Protein AF-W9WHD2-F1 (afdb_monomer)

pLDDT: mean 83.56, std 14.12, range [39.12, 94.75]

Mean predicted aligned error: 7.73 Å

Solvent-accessible surface area (backbone atoms only — not comparable to full-atom values): 6810 Å² total; per-residue (Å²): 138,83,90,74,74,70,76,77,77,67,50,72,66,54,51,53,53,49,55,52,49,58,47,52,46,38,52,68,52,49,27,47,45,37,70,78,37,43,60,45,69,37,76,67,92,79,69,80,52,82,87,66,63,77,73,37,60,16,48,53,42,51,52,49,48,53,50,48,46,61,54,46,68,36,72,91,49,32,75,78,46,92,52,52,66,59,28,50,50,41,46,55,47,60,69,37,66,68,51,47,67,42,35,66,39,66,70,53,40,53,54,58,64,71,72,114

Foldseek 3Di:
DPPDPPPPPQPPVRVVLQVVLQLLLQLVSLLVCLVVPVQQLAPPPPPPDPPCSCPGNVNVNLVVLVVSLVVCVPPVNVVSHPCSPSSNVSSVLSNDSVSSNCSNPVVSSVVSVVPD

Secondary structure (DSSP, 8-state):
----PPP----HHHHHHHHHHHHTT-HHHHHHHHHH-HHHHS--TT---TTTTTSSHHHHHHHHHHHHHHHHTSHHHHTT-SSHHHHHHHHHHHH-HHHHHHTTSHHHHHHHHTT-

InterPro domains:
  IPR008831 Mediator complex, subunit Med31 [PF05669] (12-113)
  IPR008831 Mediator complex, subunit Med31 [PTHR13186] (11-110)
  IPR038089 Mediator of RNA polymerase II, subunit Med31 superfamily [G3DSA:1.10.10.1340] (7-115)

Nearest PDB structures (foldseek):
  6ijj-assembly1_L  TM=3.111E-01  e=6.009E+00  Chlamydomonas reinhardtii
  6jo6-assembly1_L  TM=2.729E-01  e=5.435E+00  Chlamydomonas reinhardtii

Structure (mmCIF, N/CA/C/O backbone):
data_AF-W9WHD2-F1
#
_entry.id   AF-W9WHD2-F1
#
loop_
_atom_site.group_PDB
_atom_site.id
_atom_site.type_symbol
_atom_site.label_atom_id
_atom_site.label_alt_id
_atom_site.label_comp_id
_atom_site.label_asym_id
_atom_site.label_entity_id
_atom_site.label_seq_id
_atom_site.pdbx_PDB_ins_code
_atom_site.Cartn_x
_atom_site.Cartn_y
_atom_site.Cartn_z
_atom_site.occupancy
_atom_site.B_iso_or_equiv
_atom_site.auth_seq_id
_atom_site.auth_comp_id
_atom_site.auth_asym_id
_atom_site.auth_atom_id
_atom_site.pdbx_PDB_model_num
ATOM 1 N N . MET A 1 1 ? -22.083 14.998 32.992 1.00 47.81 1 MET A N 1
ATOM 2 C CA . MET A 1 1 ? -21.181 15.600 31.995 1.00 47.81 1 MET A CA 1
ATOM 3 C C . MET A 1 1 ? -19.789 15.094 32.312 1.00 47.81 1 MET A C 1
ATOM 5 O O . MET A 1 1 ? -19.277 15.481 33.343 1.00 47.81 1 MET A O 1
ATOM 9 N N . ASP A 1 2 ? -19.223 14.227 31.478 1.00 39.12 2 ASP A N 1
ATOM 10 C CA . ASP A 1 2 ? -17.775 13.960 31.456 1.00 39.12 2 ASP A CA 1
ATOM 11 C C . ASP A 1 2 ? -17.332 13.995 29.992 1.00 39.12 2 ASP A C 1
ATOM 13 O O . ASP A 1 2 ? -16.950 13.011 29.361 1.00 39.12 2 ASP A O 1
ATOM 17 N N . ALA A 1 3 ? -17.512 15.176 29.404 1.00 53.59 3 ALA A N 1
ATOM 18 C CA . ALA A 1 3 ? -16.813 15.552 28.196 1.00 53.59 3 ALA A CA 1
ATOM 19 C C . ALA A 1 3 ? -15.373 15.868 28.606 1.00 53.59 3 ALA A C 1
ATOM 21 O O . ALA A 1 3 ? -15.168 16.836 29.329 1.00 53.59 3 ALA A O 1
ATOM 22 N N . THR A 1 4 ? -14.435 15.022 28.167 1.00 52.69 4 THR A N 1
ATOM 23 C CA . THR A 1 4 ? -12.984 15.250 27.960 1.00 52.69 4 THR A CA 1
ATOM 24 C C . THR A 1 4 ? -12.136 14.043 28.377 1.00 52.69 4 THR A C 1
ATOM 26 O O . THR A 1 4 ? -11.149 14.161 29.095 1.00 52.69 4 THR A O 1
ATOM 29 N N . LYS A 1 5 ? -12.437 12.849 27.838 1.00 42.47 5 LYS A N 1
ATOM 30 C CA . LYS A 1 5 ? -11.325 11.926 27.567 1.00 42.47 5 LYS A CA 1
ATOM 31 C C . LYS A 1 5 ? -10.420 12.648 26.561 1.00 42.47 5 LYS A C 1
ATOM 33 O O . LYS A 1 5 ? -10.926 12.979 25.484 1.00 42.47 5 LYS A O 1
ATOM 38 N N . PRO A 1 6 ? -9.147 12.942 26.885 1.00 47.09 6 PRO A N 1
ATOM 39 C CA . PRO A 1 6 ? -8.221 13.441 25.8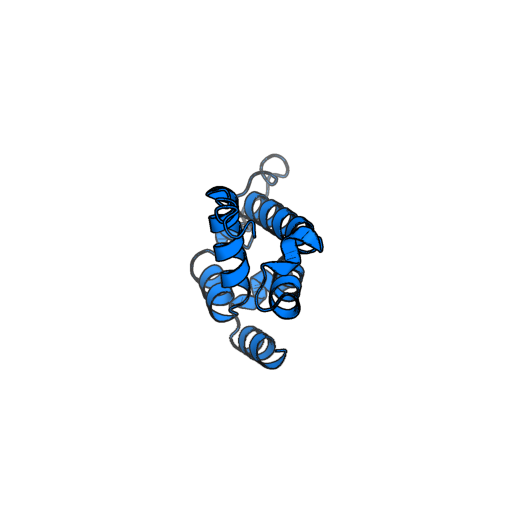80 1.00 47.09 6 PRO A CA 1
ATOM 40 C C . PRO A 1 6 ? -8.247 12.452 24.707 1.00 47.09 6 PRO A C 1
ATOM 42 O O . PRO A 1 6 ? -8.395 11.247 24.959 1.00 47.09 6 PRO A O 1
ATOM 45 N N . PRO A 1 7 ? -8.181 12.920 23.445 1.00 53.28 7 PRO A N 1
ATOM 46 C CA . PRO A 1 7 ? -8.104 12.008 22.315 1.00 53.28 7 PRO A CA 1
ATOM 47 C C . PRO A 1 7 ? -6.975 11.032 22.625 1.00 53.28 7 PRO A C 1
ATOM 49 O O . PRO A 1 7 ? -5.885 11.469 22.999 1.00 53.28 7 PRO A O 1
ATOM 52 N N . LEU A 1 8 ? -7.281 9.728 22.596 1.00 59.47 8 LEU A N 1
ATOM 53 C CA . LEU A 1 8 ? -6.296 8.667 22.790 1.00 59.47 8 LEU A CA 1
ATOM 54 C C . LEU A 1 8 ? -5.112 9.056 21.922 1.00 59.47 8 LEU A C 1
ATOM 56 O O . LEU A 1 8 ? -5.278 9.119 20.705 1.00 59.47 8 LEU A O 1
ATOM 60 N N . VAL A 1 9 ? -3.992 9.439 22.538 1.00 57.94 9 VAL A N 1
ATOM 61 C CA . VAL A 1 9 ? -2.819 9.881 21.791 1.00 57.94 9 VAL A CA 1
ATOM 62 C C . VAL A 1 9 ? -2.422 8.662 20.981 1.00 57.94 9 VAL A C 1
ATOM 64 O O . VAL A 1 9 ? -1.907 7.687 21.531 1.00 57.94 9 VAL A O 1
ATOM 67 N N . LEU A 1 10 ? -2.819 8.651 19.710 1.00 66.69 10 LEU A N 1
ATOM 68 C CA . LEU A 1 10 ? -2.552 7.538 18.826 1.00 66.69 10 LEU A CA 1
ATOM 69 C C . LEU A 1 10 ? -1.037 7.380 18.836 1.00 66.69 10 LEU A C 1
ATOM 71 O O . LEU A 1 10 ? -0.302 8.370 18.756 1.00 66.69 10 LEU A O 1
ATOM 75 N N . SER A 1 11 ? -0.566 6.156 19.067 1.00 84.25 11 SER A N 1
ATOM 76 C CA . SER A 1 11 ? 0.867 5.919 19.170 1.00 84.25 11 SER A CA 1
ATOM 77 C C . SER A 1 11 ? 1.539 6.451 17.903 1.00 84.25 11 SER A C 1
ATOM 79 O O . SER A 1 11 ? 1.000 6.309 16.810 1.00 84.25 11 SER A O 1
ATOM 81 N N . HIS A 1 12 ? 2.712 7.077 18.025 1.00 87.94 12 HIS A N 1
ATOM 82 C CA . HIS A 1 12 ? 3.405 7.671 16.872 1.00 87.94 12 HIS A CA 1
ATOM 83 C C . HIS A 1 12 ? 3.531 6.679 15.699 1.00 87.94 12 HIS A C 1
ATOM 85 O O . HIS A 1 12 ? 3.329 7.029 14.541 1.00 87.94 12 HIS A O 1
ATOM 91 N N . ARG A 1 13 ? 3.772 5.401 16.018 1.00 88.50 13 ARG A N 1
ATOM 92 C CA . ARG A 1 13 ? 3.762 4.299 15.053 1.00 88.50 13 ARG A CA 1
ATOM 93 C C . ARG A 1 13 ? 2.402 4.111 14.373 1.00 88.50 13 ARG A C 1
ATOM 95 O O . ARG A 1 13 ? 2.374 3.950 13.162 1.00 88.50 13 ARG A O 1
ATOM 102 N N . PHE A 1 14 ? 1.302 4.122 15.126 1.00 89.94 14 PHE A N 1
ATOM 103 C CA . PHE A 1 14 ? -0.043 4.004 14.562 1.00 89.94 14 PHE A CA 1
ATOM 104 C C . PHE A 1 14 ? -0.332 5.132 13.574 1.00 89.94 14 PHE A C 1
ATOM 106 O O . PHE A 1 14 ? -0.821 4.862 12.484 1.00 89.94 14 PHE A O 1
ATOM 113 N N . THR A 1 15 ? -0.003 6.375 13.932 1.00 91.00 15 THR A N 1
ATOM 114 C CA . THR A 1 15 ? -0.218 7.532 13.053 1.00 91.00 15 THR A CA 1
ATOM 115 C C . THR A 1 15 ? 0.565 7.388 11.750 1.00 91.00 15 THR A C 1
ATOM 117 O O . THR A 1 15 ? -0.013 7.552 10.681 1.00 91.00 15 THR A O 1
ATOM 120 N N . LEU A 1 16 ? 1.837 6.981 11.820 1.00 92.38 16 LEU A N 1
ATOM 121 C CA . LEU A 1 16 ? 2.650 6.728 10.626 1.00 92.38 16 LEU A CA 1
ATOM 122 C C . LEU A 1 16 ? 2.094 5.587 9.762 1.00 92.38 16 LEU A C 1
ATOM 124 O O . LEU A 1 16 ? 2.036 5.711 8.541 1.00 92.38 16 LEU A O 1
ATOM 128 N N . GLU A 1 17 ? 1.682 4.475 10.378 1.00 93.94 17 GLU A N 1
ATOM 129 C CA . GLU A 1 17 ? 1.074 3.350 9.659 1.00 93.94 17 GLU A CA 1
ATOM 130 C C . GLU A 1 17 ? -0.244 3.767 8.991 1.00 93.94 17 GLU A C 1
ATOM 132 O O . GLU A 1 17 ? -0.498 3.376 7.853 1.00 93.94 17 GLU A O 1
ATOM 137 N N . LEU A 1 18 ? -1.055 4.589 9.664 1.00 92.38 18 LEU A N 1
ATOM 138 C CA . LEU 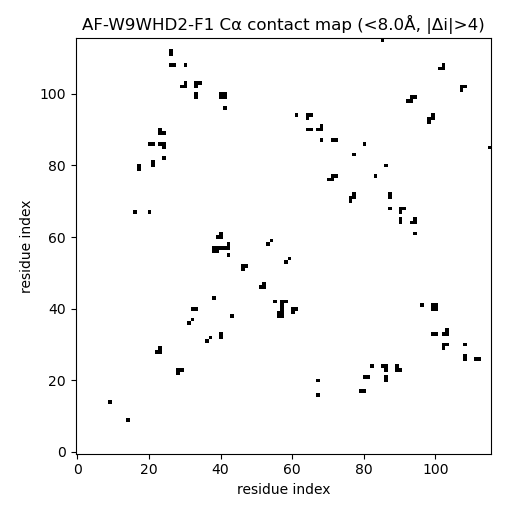A 1 18 ? -2.313 5.111 9.135 1.00 92.38 18 LEU A CA 1
ATOM 139 C C . LEU A 1 18 ? -2.076 6.032 7.936 1.00 92.38 18 LEU A C 1
ATOM 141 O O . LEU A 1 18 ? -2.658 5.807 6.880 1.00 92.38 18 LEU A O 1
ATOM 145 N N . GLU A 1 19 ? -1.218 7.043 8.075 1.00 92.88 19 GLU A N 1
ATOM 146 C CA . GLU A 1 19 ? -0.892 7.978 6.991 1.00 92.88 19 GLU A CA 1
ATOM 147 C C . GLU A 1 19 ? -0.332 7.245 5.770 1.00 92.88 19 GLU A C 1
ATOM 149 O O . GLU A 1 19 ? -0.732 7.518 4.637 1.00 92.88 19 GLU A O 1
ATOM 154 N N . PHE A 1 20 ? 0.541 6.262 6.002 1.00 93.75 20 PHE A N 1
ATOM 155 C CA . PHE A 1 20 ? 1.069 5.417 4.941 1.00 93.75 20 PHE A CA 1
ATOM 156 C C . PHE A 1 20 ? -0.029 4.593 4.259 1.00 93.75 20 PHE A C 1
ATOM 158 O O . PHE A 1 20 ? -0.101 4.532 3.038 1.00 93.75 20 PHE A O 1
ATOM 165 N N . VAL A 1 21 ? -0.928 3.971 5.017 1.00 93.31 21 VAL A N 1
ATOM 166 C CA . VAL A 1 21 ? -2.017 3.175 4.434 1.00 93.31 21 VAL A CA 1
ATOM 167 C C . VAL A 1 21 ? -3.014 4.042 3.668 1.00 93.31 21 VAL A C 1
ATOM 169 O O . VAL A 1 21 ? -3.491 3.640 2.606 1.00 93.31 21 VAL A O 1
ATOM 172 N N . LEU A 1 22 ? -3.281 5.255 4.148 1.00 91.56 22 LEU A N 1
ATOM 173 C CA . LEU A 1 22 ? -4.098 6.229 3.431 1.00 91.56 22 LEU A CA 1
ATOM 174 C C . LEU A 1 22 ? -3.418 6.703 2.140 1.00 91.56 22 LEU A C 1
ATOM 176 O O . LEU A 1 22 ? -4.104 6.874 1.134 1.00 91.56 22 LEU A O 1
ATOM 180 N N . SER A 1 23 ? -2.090 6.852 2.109 1.00 92.62 23 SER A N 1
ATOM 181 C CA . SER A 1 23 ? -1.384 7.222 0.874 1.00 92.62 23 SER A CA 1
ATOM 182 C C . SER A 1 23 ? -1.428 6.116 -0.186 1.00 92.62 23 SER A C 1
ATOM 184 O O . SER A 1 23 ? -1.525 6.421 -1.375 1.00 92.62 23 SER A O 1
ATOM 186 N N . LEU A 1 24 ? -1.469 4.838 0.216 1.00 91.31 24 LEU A N 1
ATOM 187 C CA . LEU A 1 24 ? -1.657 3.698 -0.697 1.00 91.31 24 LEU A CA 1
ATOM 188 C C . LEU A 1 24 ? -3.051 3.651 -1.349 1.00 91.31 24 LEU A C 1
ATOM 190 O O . LEU A 1 24 ? -3.243 2.943 -2.341 1.00 91.31 24 LEU A O 1
ATOM 194 N N . ALA A 1 25 ? -4.028 4.401 -0.831 1.00 89.50 25 ALA A N 1
ATOM 195 C CA . ALA A 1 25 ? -5.313 4.566 -1.505 1.00 89.50 25 ALA A CA 1
ATOM 196 C C . ALA A 1 25 ? -5.174 5.366 -2.811 1.00 89.50 25 ALA A C 1
ATOM 198 O O . ALA A 1 25 ? -5.958 5.155 -3.729 1.00 89.50 25 ALA A O 1
ATOM 199 N N . ASN A 1 26 ? -4.168 6.243 -2.921 1.00 91.00 26 ASN A N 1
ATOM 200 C CA . ASN A 1 26 ? -3.944 7.062 -4.108 1.00 91.00 26 ASN A CA 1
ATOM 201 C C . ASN A 1 26 ? -3.190 6.271 -5.203 1.00 91.00 26 ASN A C 1
ATOM 203 O O . ASN A 1 26 ? -2.000 5.977 -5.029 1.00 91.00 26 ASN A O 1
ATOM 207 N N . PRO A 1 27 ? -3.808 6.001 -6.371 1.00 91.69 27 PRO A N 1
ATOM 208 C CA . PRO A 1 27 ? -3.157 5.275 -7.463 1.00 91.69 27 PRO A CA 1
ATOM 209 C C . PRO A 1 27 ? -1.874 5.941 -7.985 1.00 91.69 27 PRO A C 1
ATOM 211 O O . PRO A 1 27 ? -0.928 5.247 -8.357 1.00 91.69 27 PRO A O 1
ATOM 214 N N . GLN A 1 28 ? -1.790 7.277 -7.971 1.00 92.19 28 GLN A N 1
ATOM 215 C CA . GLN A 1 28 ? -0.580 7.995 -8.399 1.00 92.19 28 GLN A CA 1
ATOM 216 C C . GLN A 1 28 ? 0.601 7.747 -7.463 1.00 92.19 28 GLN A C 1
ATOM 218 O O . GLN A 1 28 ? 1.741 7.665 -7.918 1.00 92.19 28 GLN A O 1
ATOM 223 N N . TYR A 1 29 ? 0.345 7.590 -6.164 1.00 92.81 29 TYR A N 1
ATOM 224 C CA . TYR A 1 29 ? 1.401 7.267 -5.211 1.00 92.81 29 TYR A CA 1
ATOM 225 C C . TYR A 1 29 ? 1.926 5.841 -5.426 1.00 92.81 29 TYR A C 1
ATOM 227 O O . TYR A 1 29 ? 3.135 5.615 -5.393 1.00 92.81 29 TYR A O 1
ATOM 235 N N . LEU A 1 30 ? 1.043 4.890 -5.749 1.00 92.19 30 LEU A N 1
ATOM 236 C CA . LEU A 1 30 ? 1.450 3.530 -6.119 1.00 92.19 30 LEU A CA 1
ATOM 237 C C . LEU A 1 30 ? 2.319 3.516 -7.382 1.00 92.19 30 LEU A C 1
ATOM 239 O O . LEU A 1 30 ? 3.343 2.832 -7.418 1.00 92.19 30 LEU A O 1
ATOM 243 N N . GLN A 1 31 ? 1.950 4.306 -8.394 1.00 92.88 31 GLN A N 1
ATOM 244 C CA . GLN A 1 31 ? 2.763 4.472 -9.600 1.00 92.88 31 GLN A CA 1
ATOM 245 C C . GLN A 1 31 ? 4.132 5.077 -9.277 1.00 92.88 31 GLN A C 1
ATOM 247 O O . GLN A 1 31 ? 5.153 4.584 -9.755 1.00 92.88 31 GLN A O 1
ATOM 252 N N . TYR A 1 32 ? 4.166 6.112 -8.435 1.00 93.69 32 TYR A N 1
ATOM 253 C CA . TYR A 1 32 ? 5.408 6.722 -7.973 1.00 93.69 32 TYR A CA 1
ATOM 254 C C . TYR A 1 32 ? 6.322 5.686 -7.298 1.00 93.69 32 TYR A C 1
ATOM 256 O O . TYR A 1 32 ? 7.491 5.570 -7.664 1.00 93.69 32 TYR A O 1
ATOM 264 N N . LEU A 1 33 ? 5.795 4.857 -6.390 1.00 92.75 33 LEU A N 1
ATOM 265 C CA . LEU A 1 33 ? 6.575 3.780 -5.771 1.00 92.75 33 LEU A CA 1
ATOM 266 C C . LEU A 1 33 ? 7.125 2.790 -6.805 1.00 92.75 33 LEU A C 1
ATOM 268 O O . LEU A 1 33 ? 8.287 2.398 -6.717 1.00 92.75 33 LEU A O 1
ATOM 272 N N . ALA A 1 34 ? 6.328 2.419 -7.807 1.00 91.88 34 ALA A N 1
ATOM 273 C CA . ALA A 1 34 ? 6.752 1.476 -8.838 1.00 91.88 34 ALA A CA 1
ATOM 274 C C . ALA A 1 34 ? 7.860 2.021 -9.749 1.00 91.88 34 ALA A C 1
ATOM 276 O O . ALA A 1 34 ? 8.759 1.271 -10.130 1.00 91.88 34 ALA A O 1
ATOM 277 N N . VAL A 1 35 ? 7.817 3.314 -10.076 1.00 91.06 35 VAL A N 1
ATOM 278 C CA . VAL A 1 35 ? 8.800 3.963 -10.956 1.00 91.06 35 VAL A CA 1
ATOM 279 C C . VAL A 1 35 ? 10.093 4.298 -10.212 1.00 91.06 35 VAL A C 1
ATOM 281 O O . VAL A 1 35 ? 11.179 4.028 -10.722 1.00 91.06 35 VAL A O 1
ATOM 284 N N . PHE A 1 36 ? 9.997 4.876 -9.013 1.00 92.75 36 PHE A N 1
ATOM 285 C CA . PHE A 1 36 ? 11.161 5.388 -8.281 1.00 92.75 36 PHE A CA 1
ATOM 286 C C . PHE A 1 36 ? 11.804 4.349 -7.354 1.00 92.75 36 PHE A C 1
ATOM 288 O O . PHE A 1 36 ? 13.008 4.415 -7.108 1.00 92.75 36 PHE A O 1
ATOM 295 N N . TYR A 1 37 ? 11.040 3.359 -6.881 1.00 91.69 37 TYR A N 1
ATOM 296 C CA . TYR A 1 37 ? 11.512 2.329 -5.949 1.00 91.69 37 TYR A CA 1
ATOM 297 C C . TYR A 1 37 ? 11.208 0.901 -6.443 1.00 91.69 37 TYR A C 1
ATOM 299 O O . TYR A 1 37 ? 10.623 0.095 -5.715 1.00 91.69 37 TYR A O 1
ATOM 307 N N . PRO A 1 38 ? 11.640 0.515 -7.660 1.00 89.19 38 PRO A N 1
ATOM 308 C CA . PRO A 1 38 ? 11.328 -0.802 -8.215 1.00 89.19 38 PRO A CA 1
ATOM 309 C C . 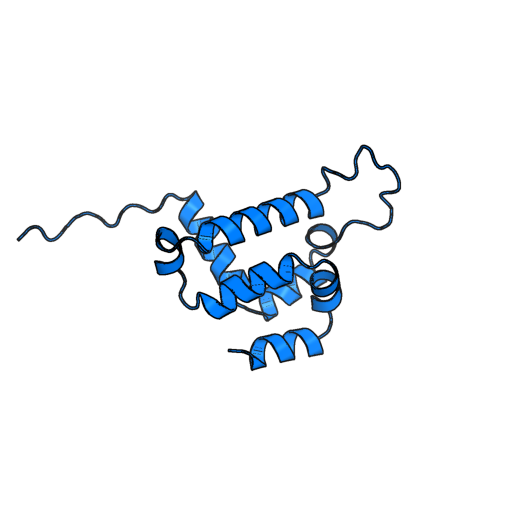PRO A 1 38 ? 11.907 -1.960 -7.387 1.00 89.19 38 PRO A C 1
ATOM 311 O O . PRO A 1 38 ? 11.290 -3.020 -7.321 1.00 89.19 38 PRO A O 1
ATOM 314 N N . HIS A 1 39 ? 13.047 -1.751 -6.718 1.00 88.69 39 HIS A N 1
ATOM 315 C CA . HIS A 1 39 ? 13.693 -2.729 -5.831 1.00 88.69 39 HIS A CA 1
ATOM 316 C C . HIS A 1 39 ? 12.907 -2.998 -4.537 1.00 88.69 39 HIS A C 1
ATOM 318 O O . HIS A 1 39 ? 13.122 -4.024 -3.898 1.00 88.69 39 HIS A O 1
ATOM 324 N N . LEU A 1 40 ? 12.009 -2.084 -4.153 1.00 89.69 40 LEU A N 1
ATOM 325 C CA . LEU A 1 40 ? 11.143 -2.218 -2.981 1.00 89.69 40 LEU A CA 1
ATOM 326 C C . LEU A 1 40 ? 9.882 -3.029 -3.303 1.00 89.69 40 LEU A C 1
ATOM 328 O O . LEU A 1 40 ? 9.337 -3.705 -2.437 1.00 89.69 40 LEU A O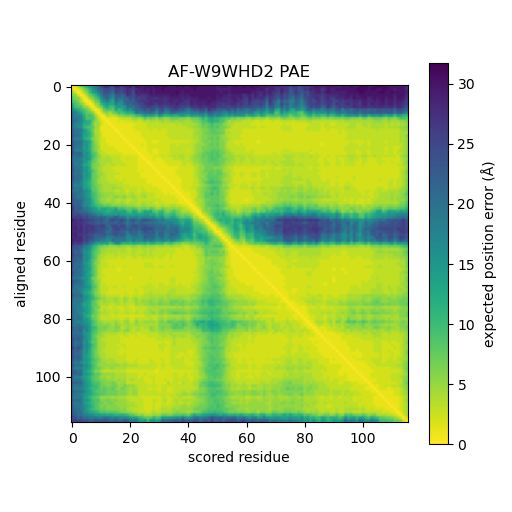 1
ATOM 332 N N . LEU A 1 41 ? 9.394 -2.967 -4.545 1.00 88.88 41 LEU A N 1
ATOM 333 C CA . LEU A 1 41 ? 8.206 -3.718 -4.961 1.00 88.88 41 LEU A CA 1
ATOM 334 C C . LEU A 1 41 ? 8.553 -5.089 -5.546 1.00 88.88 41 LEU A C 1
ATOM 336 O O . LEU A 1 41 ? 7.831 -6.060 -5.306 1.00 88.88 41 LEU A O 1
ATOM 340 N N . ASN A 1 42 ? 9.638 -5.169 -6.317 1.00 86.31 42 ASN A N 1
ATOM 341 C CA . ASN A 1 42 ? 9.993 -6.332 -7.118 1.00 86.31 42 ASN A CA 1
ATOM 342 C C . ASN A 1 42 ? 11.374 -6.860 -6.731 1.00 86.31 42 ASN A C 1
ATOM 344 O O . ASN A 1 42 ? 12.324 -6.098 -6.550 1.00 86.31 42 ASN A O 1
ATOM 348 N N . LYS A 1 43 ? 11.501 -8.189 -6.661 1.00 82.31 43 LYS A N 1
ATOM 349 C CA . LYS A 1 43 ? 12.793 -8.828 -6.402 1.00 82.31 43 LYS A CA 1
ATOM 350 C C . LYS A 1 43 ? 13.755 -8.572 -7.569 1.00 82.31 43 LYS A C 1
ATOM 352 O O . LYS A 1 43 ? 13.341 -8.692 -8.727 1.00 82.31 43 LYS A O 1
ATOM 357 N N . PRO A 1 44 ? 15.038 -8.271 -7.305 1.00 72.62 44 PRO A N 1
ATOM 358 C CA . PRO A 1 44 ? 16.027 -8.154 -8.366 1.00 72.62 44 PRO A CA 1
ATOM 359 C C . PRO A 1 44 ? 16.229 -9.513 -9.055 1.00 72.62 44 PRO A C 1
ATOM 361 O O . PRO A 1 44 ? 16.406 -10.540 -8.399 1.00 72.62 44 PRO A O 1
ATOM 364 N N . ALA A 1 45 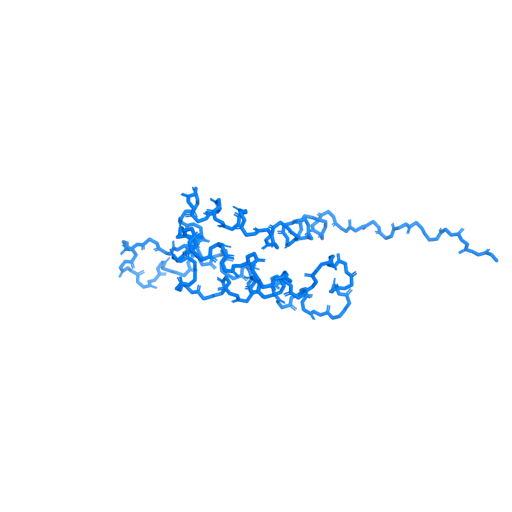? 16.241 -9.515 -10.391 1.00 66.62 45 ALA A N 1
ATOM 365 C CA . ALA A 1 45 ? 16.372 -10.726 -11.213 1.00 66.62 45 ALA A CA 1
ATOM 366 C C . ALA A 1 45 ? 17.700 -11.488 -11.010 1.00 66.62 45 ALA A C 1
ATOM 368 O O . ALA A 1 45 ? 17.842 -12.629 -11.442 1.00 66.62 45 ALA A O 1
ATOM 369 N N . THR A 1 46 ? 18.682 -10.864 -10.358 1.00 64.06 46 THR A N 1
ATOM 370 C CA . THR A 1 46 ? 20.013 -11.415 -10.077 1.00 64.06 46 THR A CA 1
ATOM 371 C C . THR A 1 46 ? 20.073 -12.313 -8.841 1.00 64.06 46 THR A C 1
ATOM 373 O O . THR A 1 46 ? 21.101 -12.955 -8.623 1.00 64.06 46 THR A O 1
ATOM 376 N N . SER A 1 47 ? 18.999 -12.419 -8.049 1.00 58.00 47 SER A N 1
ATOM 377 C CA . SER A 1 47 ? 18.960 -13.314 -6.886 1.00 58.00 47 SER A CA 1
ATOM 378 C C . SER A 1 47 ? 18.791 -14.774 -7.325 1.00 58.00 47 SER A C 1
ATOM 380 O O . SER A 1 47 ? 17.694 -15.326 -7.364 1.00 58.00 47 SER A O 1
ATOM 382 N N . ARG A 1 48 ? 19.900 -15.398 -7.732 1.00 56.66 48 ARG A N 1
ATOM 383 C CA . ARG A 1 48 ? 19.964 -16.817 -8.128 1.00 56.66 48 ARG A CA 1
ATOM 384 C C . ARG A 1 48 ? 20.276 -17.746 -6.945 1.00 56.66 48 ARG A C 1
ATOM 386 O O . ARG A 1 48 ? 20.205 -18.962 -7.095 1.00 56.66 48 ARG A O 1
ATOM 393 N N . ASN A 1 49 ? 20.588 -17.178 -5.776 1.00 56.66 49 ASN A N 1
ATOM 394 C CA . ASN A 1 49 ? 20.927 -17.907 -4.557 1.00 56.66 49 ASN A CA 1
ATOM 395 C C . ASN A 1 49 ? 19.721 -17.966 -3.611 1.00 56.66 49 ASN A C 1
ATOM 397 O O . ASN A 1 49 ? 19.331 -16.974 -3.005 1.00 56.66 49 ASN A O 1
ATOM 401 N N . VAL A 1 50 ? 19.156 -19.165 -3.463 1.00 57.16 50 VAL A N 1
ATOM 402 C CA . VAL A 1 50 ? 17.926 -19.455 -2.699 1.00 57.16 50 VAL A CA 1
ATOM 403 C C . VAL A 1 50 ? 18.066 -19.162 -1.192 1.00 57.16 50 VAL A C 1
ATOM 405 O O . VAL A 1 50 ? 17.063 -18.964 -0.517 1.00 57.16 50 VAL A O 1
ATOM 408 N N . ALA A 1 51 ? 19.293 -19.093 -0.664 1.00 56.12 51 ALA A N 1
ATOM 409 C CA . ALA A 1 51 ? 19.558 -18.941 0.770 1.00 56.12 51 ALA A CA 1
ATOM 410 C C . ALA A 1 51 ? 19.550 -17.484 1.285 1.00 56.12 51 ALA A C 1
ATOM 412 O O . ALA A 1 51 ? 19.293 -17.275 2.464 1.00 56.12 51 ALA A O 1
ATOM 413 N N . GLU A 1 52 ? 19.783 -16.482 0.426 1.00 53.97 52 GLU A N 1
ATOM 414 C CA . GLU A 1 52 ? 19.742 -15.046 0.794 1.00 53.97 52 GLU A CA 1
ATOM 415 C C . GLU A 1 52 ? 18.528 -14.316 0.189 1.00 53.97 52 GLU A C 1
ATOM 417 O O . GLU A 1 52 ? 18.276 -13.144 0.462 1.00 53.97 52 GLU A O 1
ATOM 422 N N . ALA A 1 53 ? 17.733 -15.018 -0.622 1.00 56.03 53 ALA A N 1
ATOM 423 C CA . ALA A 1 53 ? 16.567 -14.478 -1.315 1.00 56.03 53 ALA A CA 1
ATOM 424 C C . ALA A 1 53 ? 15.354 -14.182 -0.407 1.00 56.03 53 ALA A C 1
ATOM 426 O O . ALA A 1 53 ? 14.328 -13.753 -0.931 1.00 56.03 53 ALA A O 1
ATOM 427 N N . ASP A 1 54 ? 15.445 -14.441 0.903 1.00 61.62 54 ASP A N 1
ATOM 428 C CA . ASP A 1 54 ? 14.350 -14.269 1.874 1.00 61.62 54 ASP A CA 1
ATOM 429 C C . ASP A 1 54 ? 14.446 -12.970 2.704 1.00 61.62 54 ASP A C 1
ATOM 431 O O . ASP A 1 54 ? 13.554 -12.667 3.498 1.00 61.62 54 ASP A O 1
ATOM 435 N N . ASP A 1 55 ? 15.504 -12.175 2.506 1.00 74.81 55 ASP A N 1
ATOM 436 C CA . ASP A 1 55 ? 15.742 -10.927 3.250 1.00 74.81 55 ASP A CA 1
ATOM 437 C C . ASP A 1 55 ? 15.966 -9.709 2.335 1.00 74.81 55 ASP A C 1
ATOM 439 O O . ASP A 1 55 ? 16.581 -8.713 2.719 1.00 74.81 55 ASP A O 1
ATOM 443 N N . SER A 1 56 ? 15.459 -9.774 1.099 1.00 85.81 56 SER A N 1
ATOM 444 C CA . SER A 1 56 ? 15.473 -8.617 0.203 1.00 85.81 56 SER A CA 1
ATOM 445 C C . SER A 1 56 ? 14.536 -7.515 0.706 1.00 85.81 56 SER A C 1
ATOM 447 O O . SER A 1 56 ? 13.537 -7.785 1.380 1.00 85.81 56 SER A O 1
ATOM 449 N N . ASP A 1 57 ? 14.801 -6.263 0.330 1.00 88.06 57 ASP A N 1
ATOM 450 C CA . ASP A 1 57 ? 13.905 -5.152 0.677 1.00 88.06 57 ASP A CA 1
ATOM 451 C C . ASP A 1 57 ? 12.490 -5.372 0.122 1.00 88.06 57 ASP A C 1
ATOM 453 O O . ASP A 1 57 ? 11.512 -5.070 0.806 1.00 88.06 57 ASP A O 1
ATOM 457 N N . ALA A 1 58 ? 12.366 -6.005 -1.051 1.00 88.38 58 ALA A N 1
ATOM 458 C CA . ALA A 1 58 ? 11.079 -6.411 -1.609 1.00 88.38 58 ALA A CA 1
ATOM 459 C C . ALA A 1 58 ? 10.338 -7.438 -0.738 1.00 88.38 58 ALA A C 1
ATOM 461 O O . ALA A 1 58 ? 9.116 -7.362 -0.598 1.00 88.38 58 ALA A O 1
ATOM 462 N N . ASP A 1 59 ? 11.053 -8.383 -0.124 1.00 88.56 59 ASP A N 1
ATOM 463 C CA . ASP A 1 59 ? 10.460 -9.372 0.783 1.00 88.56 59 ASP A CA 1
ATOM 464 C C . ASP A 1 59 ? 10.018 -8.748 2.100 1.00 88.56 59 ASP A C 1
ATOM 466 O O . ASP A 1 59 ? 8.894 -8.980 2.557 1.00 88.56 59 ASP A O 1
ATOM 470 N N . ARG A 1 60 ? 10.873 -7.910 2.693 1.00 90.31 60 ARG A N 1
ATOM 471 C CA . ARG A 1 60 ? 10.545 -7.150 3.905 1.00 90.31 60 ARG A CA 1
ATOM 472 C C . ARG A 1 60 ? 9.324 -6.264 3.674 1.00 90.31 60 ARG A C 1
ATOM 474 O O . ARG A 1 60 ? 8.403 -6.266 4.492 1.00 90.31 60 ARG A O 1
ATOM 481 N N . PHE A 1 61 ? 9.272 -5.572 2.537 1.00 92.06 61 PHE A N 1
ATOM 482 C CA . PHE A 1 61 ? 8.143 -4.724 2.176 1.00 92.06 61 PHE A CA 1
ATOM 483 C C . PHE A 1 61 ? 6.868 -5.534 1.918 1.00 92.06 61 PHE A C 1
ATOM 485 O O . PHE A 1 61 ? 5.815 -5.191 2.449 1.00 92.06 61 PHE A O 1
ATOM 492 N N . ALA A 1 62 ? 6.943 -6.660 1.203 1.00 90.88 62 ALA A N 1
ATOM 493 C CA . ALA A 1 62 ? 5.789 -7.537 0.995 1.00 90.88 62 ALA A CA 1
ATOM 494 C C . ALA A 1 62 ? 5.215 -8.072 2.321 1.00 90.88 62 ALA A C 1
ATOM 496 O O . ALA A 1 62 ? 3.998 -8.056 2.527 1.00 90.88 62 ALA A O 1
ATOM 497 N N . ARG A 1 63 ? 6.077 -8.484 3.263 1.00 92.06 63 ARG A N 1
ATOM 498 C CA . ARG A 1 63 ? 5.662 -8.893 4.619 1.00 92.06 63 ARG A CA 1
ATOM 499 C C . ARG A 1 63 ? 4.990 -7.745 5.369 1.00 92.06 63 ARG A C 1
ATOM 501 O O . ARG A 1 63 ? 3.968 -7.961 6.020 1.00 92.06 63 ARG A O 1
ATOM 508 N N . TYR A 1 64 ? 5.527 -6.534 5.246 1.00 93.75 64 TYR A N 1
ATOM 509 C CA . TYR A 1 64 ? 4.949 -5.345 5.861 1.00 93.75 64 TYR A CA 1
ATOM 510 C C . TYR A 1 64 ? 3.568 -5.006 5.282 1.00 93.75 64 TYR A C 1
ATOM 512 O O . TYR A 1 64 ? 2.619 -4.820 6.040 1.00 93.75 64 TYR A O 1
ATOM 520 N N . LEU A 1 65 ? 3.398 -5.041 3.958 1.00 93.38 65 LEU A N 1
ATOM 521 C CA . LEU A 1 65 ? 2.093 -4.850 3.317 1.00 93.38 65 LEU A CA 1
ATOM 522 C C . LEU A 1 65 ? 1.072 -5.908 3.758 1.00 93.38 65 LEU A C 1
ATOM 524 O O . LEU A 1 65 ? -0.091 -5.585 3.993 1.00 93.38 65 LEU A O 1
ATOM 528 N N . LYS A 1 66 ? 1.496 -7.170 3.904 1.00 93.38 66 LYS A N 1
ATOM 529 C CA . LYS A 1 66 ? 0.636 -8.253 4.409 1.00 93.38 66 LYS A CA 1
ATOM 530 C C . LYS A 1 66 ? 0.195 -8.008 5.856 1.00 93.38 66 LYS A C 1
ATOM 532 O O . LYS A 1 66 ? -0.967 -8.258 6.196 1.00 93.38 66 LYS A O 1
ATOM 537 N N . TYR A 1 67 ? 1.110 -7.518 6.696 1.00 94.75 67 TYR A N 1
ATOM 538 C CA . TYR A 1 67 ? 0.795 -7.073 8.053 1.00 94.75 67 TYR A CA 1
ATOM 539 C C . TYR A 1 67 ? -0.252 -5.954 8.026 1.00 94.75 67 TYR A C 1
ATOM 541 O O . TYR A 1 67 ? -1.288 -6.098 8.672 1.00 94.75 67 TYR A O 1
ATOM 549 N N . LEU A 1 68 ? -0.045 -4.908 7.217 1.00 94.00 68 LEU A N 1
ATOM 550 C CA . LEU A 1 68 ? -0.984 -3.791 7.098 1.00 94.00 68 LEU A CA 1
ATOM 551 C C . LEU A 1 68 ? -2.368 -4.266 6.640 1.00 94.00 68 LEU A C 1
ATOM 553 O O . LEU A 1 68 ? -3.361 -3.939 7.280 1.00 94.00 68 LEU A O 1
ATOM 557 N N . TYR A 1 69 ? -2.449 -5.094 5.596 1.00 93.38 69 TYR A N 1
ATOM 558 C CA . TYR A 1 69 ? -3.728 -5.630 5.122 1.00 93.38 69 TYR A CA 1
ATOM 559 C C . TYR A 1 69 ? -4.488 -6.383 6.223 1.00 93.38 69 TYR A C 1
ATOM 561 O O . TYR A 1 69 ? -5.677 -6.156 6.427 1.00 93.38 69 TYR A O 1
ATOM 569 N N . SER A 1 70 ? -3.799 -7.250 6.970 1.00 92.56 70 SER A N 1
ATOM 570 C CA . SER A 1 70 ? -4.424 -8.040 8.039 1.00 92.56 70 SER A CA 1
ATOM 571 C C . SER A 1 70 ? -4.852 -7.164 9.220 1.00 92.56 70 SER A C 1
ATOM 573 O O . SER A 1 70 ? -5.936 -7.347 9.769 1.00 92.56 70 SER A O 1
ATOM 575 N N . TYR A 1 71 ? -4.016 -6.192 9.589 1.00 92.00 71 TYR A N 1
ATOM 576 C CA . TYR A 1 71 ? -4.263 -5.271 10.691 1.00 92.00 71 TYR A CA 1
ATOM 577 C C . TYR A 1 71 ? -5.462 -4.362 10.393 1.00 92.00 71 TYR A C 1
ATOM 579 O O . TYR A 1 71 ? -6.464 -4.402 11.107 1.00 92.00 71 TYR A O 1
ATOM 587 N N . TRP A 1 72 ? -5.424 -3.629 9.277 1.00 91.69 72 TRP A N 1
ATOM 588 C CA . TRP A 1 72 ? -6.433 -2.630 8.910 1.00 91.69 72 TRP A CA 1
ATOM 589 C C . TRP A 1 72 ? -7.769 -3.219 8.445 1.00 91.69 72 TRP A C 1
ATOM 591 O O . TRP A 1 72 ? -8.779 -2.521 8.469 1.00 91.69 72 TRP A O 1
ATOM 601 N N . ARG A 1 73 ? -7.817 -4.510 8.085 1.00 90.81 73 ARG A N 1
ATOM 602 C CA . ARG A 1 73 ? -9.072 -5.234 7.812 1.00 90.81 73 ARG A CA 1
ATOM 603 C C . ARG A 1 73 ? -9.899 -5.496 9.076 1.00 90.81 73 ARG A C 1
ATOM 605 O O . ARG A 1 73 ? -11.096 -5.765 8.985 1.00 90.81 73 ARG A O 1
ATOM 612 N N . THR A 1 74 ? -9.288 -5.428 10.258 1.00 89.62 74 THR A N 1
ATOM 613 C CA . THR A 1 74 ? -9.994 -5.633 11.529 1.00 89.62 74 THR A CA 1
ATOM 614 C C . THR A 1 74 ? -10.943 -4.455 11.785 1.00 89.62 74 THR A C 1
ATOM 616 O O . THR A 1 74 ? -10.502 -3.307 11.707 1.00 89.62 74 THR A O 1
ATOM 619 N N . PRO A 1 75 ? -12.219 -4.681 12.157 1.00 87.19 75 PRO A N 1
ATOM 620 C CA . PRO A 1 75 ? -13.211 -3.606 12.300 1.00 87.19 75 PRO A CA 1
ATOM 621 C C . PRO A 1 75 ? -12.809 -2.519 13.309 1.00 87.19 75 PRO A C 1
ATOM 623 O O . PRO A 1 75 ? -13.161 -1.356 13.143 1.00 87.19 75 PRO A O 1
ATOM 626 N N . GLN A 1 76 ? -12.017 -2.879 14.323 1.00 88.25 76 GLN A N 1
ATOM 627 C CA . GLN A 1 76 ? -11.492 -1.949 15.327 1.00 88.25 76 GLN A CA 1
ATOM 628 C C . GLN A 1 76 ? -10.538 -0.893 14.743 1.00 88.25 76 GLN A C 1
ATOM 630 O O . GLN A 1 76 ? -10.436 0.200 15.295 1.00 88.25 76 GLN A O 1
ATOM 635 N N . TYR A 1 77 ? -9.852 -1.201 13.639 1.00 88.25 77 TYR A N 1
ATOM 636 C CA . TYR A 1 77 ? -8.899 -0.297 12.986 1.00 88.25 77 TYR A CA 1
ATOM 637 C C . TYR A 1 77 ? -9.452 0.274 11.678 1.00 88.25 77 TYR A C 1
ATOM 639 O O . TYR A 1 77 ? -9.177 1.426 11.351 1.00 88.25 77 TYR A O 1
ATOM 647 N N . ALA A 1 78 ? -10.298 -0.483 10.974 1.00 88.19 78 ALA A N 1
ATOM 648 C CA . ALA A 1 78 ? -10.943 -0.052 9.735 1.00 88.19 78 ALA A CA 1
ATOM 649 C C . ALA A 1 78 ? -11.751 1.249 9.894 1.00 88.19 78 ALA A C 1
ATOM 651 O O . ALA A 1 78 ? -11.856 2.016 8.943 1.00 88.19 78 ALA A O 1
ATOM 652 N N . GLN A 1 79 ? -12.273 1.531 11.096 1.00 88.31 79 GLN A N 1
ATOM 653 C CA . GLN A 1 79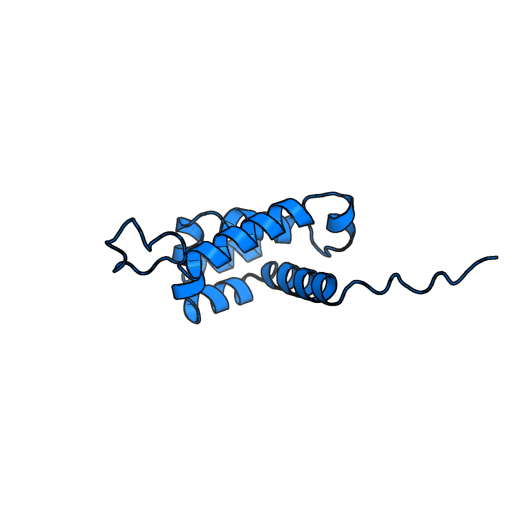 ? -13.009 2.766 11.403 1.00 88.31 79 GLN A CA 1
ATOM 654 C C . GLN A 1 79 ? -12.196 4.060 11.205 1.00 88.31 79 GLN A C 1
ATOM 656 O O . GLN A 1 79 ? -12.786 5.129 11.097 1.00 88.31 79 GLN A O 1
ATOM 661 N N . TYR A 1 80 ? -10.861 3.978 11.174 1.00 88.44 80 TYR A N 1
ATOM 662 C CA . TYR A 1 80 ? -9.984 5.133 10.947 1.00 88.44 80 TYR A CA 1
ATOM 663 C C . TYR A 1 80 ? -9.660 5.362 9.463 1.00 88.44 80 TYR A C 1
ATOM 665 O O . TYR A 1 80 ? -9.040 6.369 9.127 1.00 88.44 80 TYR A O 1
ATOM 673 N N . LEU A 1 81 ? -10.050 4.444 8.573 1.00 88.56 81 LEU A N 1
ATOM 674 C CA . LEU A 1 81 ? -9.837 4.587 7.136 1.00 88.56 81 LEU A CA 1
ATOM 675 C C . LEU A 1 81 ? -10.942 5.450 6.524 1.00 88.56 81 LEU A C 1
ATOM 677 O O . LEU A 1 81 ? -12.123 5.163 6.704 1.00 88.56 81 LEU A O 1
ATOM 681 N N . THR A 1 82 ? -10.566 6.458 5.735 1.00 85.19 82 THR A N 1
ATOM 682 C CA . THR A 1 82 ? -11.531 7.310 5.020 1.00 85.19 82 THR A CA 1
ATOM 683 C C . 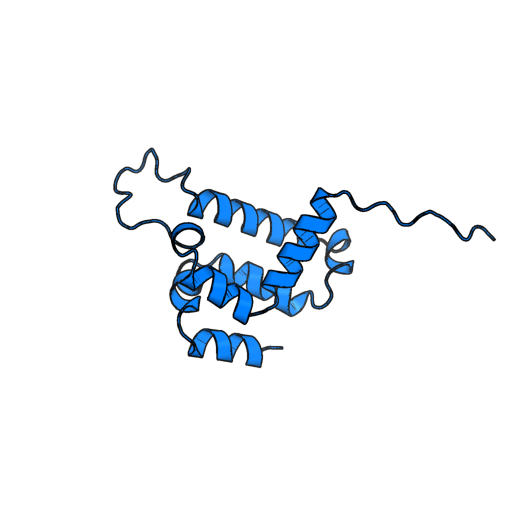THR A 1 82 ? -12.308 6.523 3.961 1.00 85.19 82 THR A C 1
ATOM 685 O O . THR A 1 82 ? -13.521 6.664 3.852 1.00 85.19 82 THR A O 1
ATOM 688 N N . HIS A 1 83 ? -11.611 5.657 3.213 1.00 85.50 83 HIS A N 1
ATOM 689 C CA . HIS A 1 83 ? -12.176 4.831 2.139 1.00 85.50 83 HIS A CA 1
ATOM 690 C C . HIS A 1 83 ? -11.711 3.374 2.297 1.00 85.50 83 HIS A C 1
ATOM 692 O O . HIS A 1 83 ? -10.794 2.929 1.601 1.00 85.50 83 HIS A O 1
ATOM 698 N N . PRO A 1 84 ? -12.307 2.604 3.228 1.00 84.44 84 PRO A N 1
ATOM 699 C CA . PRO A 1 84 ? -11.832 1.259 3.552 1.00 84.44 84 PRO A CA 1
ATOM 700 C C . PRO A 1 84 ? -11.863 0.311 2.345 1.00 84.44 84 PRO A C 1
ATOM 702 O O . PRO A 1 84 ? -10.987 -0.540 2.230 1.00 84.44 84 PRO A O 1
ATOM 705 N N . GLY A 1 85 ? -12.818 0.476 1.421 1.00 86.00 85 GLY A N 1
ATOM 706 C CA . GLY A 1 85 ? -12.907 -0.323 0.195 1.00 86.00 85 GLY A CA 1
ATOM 707 C C . GLY A 1 85 ? -11.681 -0.160 -0.707 1.00 86.00 85 GLY A C 1
ATOM 708 O O . GLY A 1 85 ? -10.953 -1.129 -0.928 1.00 86.00 85 GLY A O 1
ATOM 709 N N . SER A 1 86 ? -11.420 1.062 -1.180 1.00 87.12 86 SER A N 1
ATOM 710 C CA . SER A 1 86 ? -10.302 1.370 -2.083 1.00 87.12 86 SER A CA 1
ATOM 711 C C . SER A 1 86 ? -8.947 1.072 -1.436 1.00 87.12 86 SER A C 1
ATOM 713 O O . SER A 1 86 ? -8.096 0.425 -2.048 1.00 87.12 86 SER A O 1
ATOM 715 N N . THR A 1 87 ? -8.757 1.442 -0.163 1.00 89.44 87 THR A N 1
ATOM 716 C CA . THR A 1 87 ? -7.511 1.168 0.568 1.00 89.44 87 THR A CA 1
ATOM 717 C C . THR A 1 87 ? -7.233 -0.331 0.701 1.00 89.44 87 THR A C 1
ATOM 719 O O . THR A 1 87 ? -6.135 -0.787 0.373 1.00 89.44 87 THR A O 1
ATOM 722 N N . LEU A 1 88 ? -8.210 -1.118 1.171 1.00 91.25 88 LEU A N 1
ATOM 723 C CA . LEU A 1 88 ? -8.014 -2.557 1.368 1.00 91.25 88 LEU A CA 1
ATOM 724 C C . LEU A 1 88 ? -7.853 -3.289 0.036 1.00 91.25 88 LEU A C 1
ATOM 726 O O . LEU A 1 88 ? -7.026 -4.196 -0.053 1.00 91.25 88 LEU A O 1
ATOM 730 N N . ARG A 1 89 ? -8.584 -2.871 -1.003 1.00 91.12 89 ARG A N 1
ATOM 731 C CA . ARG A 1 89 ? -8.438 -3.416 -2.355 1.00 91.12 89 ARG A CA 1
ATOM 732 C C . ARG A 1 89 ? -7.046 -3.152 -2.919 1.00 91.12 89 ARG A C 1
ATOM 734 O O . ARG A 1 89 ? -6.418 -4.079 -3.418 1.00 91.12 89 ARG A O 1
ATOM 741 N N . ASN A 1 90 ? -6.529 -1.930 -2.809 1.00 91.75 90 ASN A N 1
ATOM 742 C CA . ASN A 1 90 ? -5.176 -1.615 -3.269 1.00 91.75 90 ASN A CA 1
ATOM 743 C C . ASN A 1 90 ? -4.122 -2.424 -2.502 1.00 91.75 90 ASN A C 1
ATOM 745 O O . ASN A 1 90 ? -3.207 -2.973 -3.113 1.00 91.75 90 ASN A O 1
ATOM 749 N N . LEU A 1 91 ? -4.273 -2.562 -1.181 1.00 92.62 91 LEU A N 1
ATOM 750 C CA . LEU A 1 91 ? -3.400 -3.404 -0.357 1.00 92.62 91 LEU A CA 1
ATOM 751 C C . LEU A 1 91 ? -3.440 -4.884 -0.761 1.00 92.62 91 LEU A C 1
ATOM 753 O O . LEU A 1 91 ? -2.400 -5.543 -0.743 1.00 92.62 91 LEU A O 1
ATOM 757 N N . GLU A 1 92 ? -4.612 -5.401 -1.131 1.00 93.12 92 GLU A N 1
ATOM 758 C CA . GLU A 1 92 ? -4.784 -6.763 -1.642 1.00 93.12 92 GLU A CA 1
ATOM 759 C C . GLU A 1 92 ? -4.126 -6.939 -3.017 1.00 93.12 92 GLU A C 1
ATOM 761 O O . GLU A 1 92 ? -3.367 -7.887 -3.223 1.00 93.12 92 GLU A O 1
ATOM 766 N N . LEU A 1 93 ? -4.345 -5.998 -3.940 1.00 93.19 93 LEU A N 1
ATOM 767 C CA . LEU A 1 93 ? -3.720 -6.005 -5.264 1.00 93.19 93 LEU A CA 1
ATOM 768 C C . LEU A 1 93 ? -2.193 -5.926 -5.168 1.00 93.19 93 LEU A C 1
ATOM 770 O O . LEU A 1 93 ? -1.499 -6.658 -5.869 1.00 93.19 93 LEU A O 1
ATOM 774 N N . LEU A 1 94 ? -1.653 -5.119 -4.250 1.00 92.56 94 LEU A N 1
ATOM 775 C CA . LEU A 1 94 ? -0.212 -5.020 -4.004 1.00 92.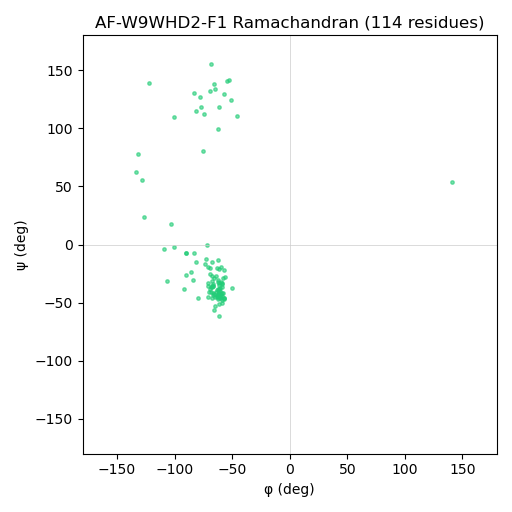56 94 LEU A CA 1
ATOM 776 C C . LEU A 1 94 ? 0.425 -6.339 -3.538 1.00 92.56 94 LEU A C 1
ATOM 778 O O . LEU A 1 94 ? 1.628 -6.523 -3.726 1.00 92.56 94 LEU A O 1
ATOM 782 N N . GLN A 1 95 ? -0.341 -7.289 -2.989 1.00 91.62 95 GLN A N 1
ATOM 783 C CA . GLN A 1 95 ? 0.191 -8.626 -2.691 1.00 91.62 95 GLN A CA 1
ATOM 784 C C . GLN A 1 95 ? 0.561 -9.384 -3.972 1.00 91.62 95 GLN A C 1
ATOM 786 O O . GLN A 1 95 ? 1.500 -10.184 -3.977 1.00 91.62 95 GLN A O 1
ATOM 791 N N . GLN A 1 96 ? -0.122 -9.101 -5.080 1.00 92.50 96 GLN A N 1
ATOM 792 C CA . GLN A 1 96 ? 0.098 -9.759 -6.359 1.00 92.50 96 GLN A CA 1
ATOM 793 C C . GLN A 1 96 ? 1.359 -9.195 -7.022 1.00 92.50 96 GLN A C 1
ATOM 795 O O . GLN A 1 96 ? 1.449 -8.013 -7.350 1.00 92.50 96 GLN A O 1
ATOM 800 N N . GLU A 1 97 ? 2.359 -10.050 -7.240 1.00 88.62 97 GLU A N 1
ATOM 801 C CA . GLU A 1 97 ? 3.617 -9.645 -7.882 1.00 88.62 97 GLU A CA 1
ATOM 802 C C . GLU A 1 97 ? 3.387 -9.100 -9.300 1.00 88.62 97 GLU A C 1
ATOM 804 O O . GLU A 1 97 ? 4.012 -8.124 -9.707 1.00 88.62 97 GLU A O 1
ATOM 809 N N . GLN A 1 98 ? 2.445 -9.692 -10.039 1.00 90.31 98 GLN A N 1
ATOM 810 C CA . GLN A 1 98 ? 2.111 -9.239 -11.386 1.00 90.31 98 GLN A CA 1
ATOM 811 C C . GLN A 1 98 ? 1.587 -7.798 -11.384 1.00 90.31 98 GLN A C 1
ATOM 813 O O . GLN A 1 98 ? 2.049 -6.974 -12.169 1.00 90.31 98 GLN A O 1
ATOM 818 N N . PHE A 1 99 ? 0.702 -7.465 -10.442 1.00 93.00 99 PHE A N 1
ATOM 819 C CA . PHE A 1 99 ? 0.186 -6.108 -10.289 1.00 93.00 99 PHE A CA 1
ATOM 820 C C . PHE A 1 99 ? 1.305 -5.105 -9.985 1.00 93.00 99 PHE A C 1
ATOM 822 O O . PHE A 1 99 ? 1.370 -4.051 -10.611 1.00 93.00 99 PHE A O 1
ATOM 829 N N . ARG A 1 100 ? 2.248 -5.455 -9.099 1.00 91.69 100 ARG A N 1
ATOM 830 C CA . ARG A 1 100 ? 3.408 -4.605 -8.773 1.00 91.69 100 ARG A CA 1
ATOM 831 C C . ARG A 1 100 ? 4.280 -4.277 -9.986 1.00 91.69 100 ARG A C 1
ATOM 833 O O . ARG A 1 100 ? 4.781 -3.160 -10.091 1.00 91.69 100 ARG A O 1
ATOM 840 N N . LYS A 1 101 ? 4.449 -5.226 -10.908 1.00 89.69 101 LYS A N 1
ATOM 841 C CA . LYS A 1 101 ? 5.157 -5.006 -12.182 1.00 89.69 101 LYS A CA 1
ATOM 842 C C . LYS A 1 101 ? 4.349 -4.133 -13.139 1.00 89.69 101 LYS A C 1
ATOM 844 O O . LYS A 1 101 ? 4.913 -3.320 -13.868 1.00 89.69 101 LYS A O 1
ATOM 849 N N . ASP A 1 102 ? 3.034 -4.294 -13.121 1.00 92.69 102 ASP A N 1
ATOM 850 C CA . ASP A 1 102 ? 2.115 -3.612 -14.022 1.00 92.69 102 ASP A CA 1
ATOM 851 C C . ASP A 1 102 ? 1.770 -2.174 -13.585 1.00 92.69 102 ASP A C 1
ATOM 853 O O . ASP A 1 102 ? 1.339 -1.393 -14.427 1.00 92.69 102 ASP A O 1
ATOM 857 N N . LEU A 1 103 ? 2.045 -1.773 -12.335 1.00 91.44 103 LEU A N 1
ATOM 858 C CA . LEU A 1 103 ? 1.826 -0.406 -11.815 1.00 91.44 103 LEU A CA 1
ATOM 859 C C . LEU A 1 103 ? 2.542 0.706 -12.601 1.00 91.44 103 LEU A C 1
ATOM 861 O O . LEU A 1 103 ? 2.139 1.866 -12.543 1.00 91.44 103 LEU A O 1
ATOM 865 N N . ILE A 1 104 ? 3.594 0.370 -13.349 1.00 90.62 104 ILE A N 1
ATOM 866 C CA . ILE A 1 104 ? 4.307 1.321 -14.213 1.00 90.62 104 ILE A CA 1
ATOM 867 C C . ILE A 1 104 ? 3.430 1.728 -15.412 1.00 90.62 104 ILE A C 1
ATOM 869 O O . ILE A 1 104 ? 3.592 2.814 -15.969 1.00 90.62 104 ILE A O 1
ATOM 873 N N . LYS A 1 105 ? 2.479 0.876 -15.816 1.00 92.38 105 LYS A N 1
ATOM 874 C CA . LYS A 1 105 ? 1.629 1.102 -16.987 1.00 92.38 105 LYS A CA 1
ATOM 875 C C . LYS A 1 105 ? 0.522 2.112 -16.654 1.00 92.38 105 LYS A C 1
ATOM 877 O O . LYS A 1 105 ? -0.246 1.875 -15.720 1.00 92.38 105 LYS A O 1
ATOM 882 N N . PRO A 1 106 ? 0.367 3.194 -17.437 1.00 89.31 106 PRO A N 1
ATOM 883 C CA . PRO A 1 106 ? -0.660 4.205 -17.180 1.00 89.31 106 PRO A CA 1
ATOM 884 C C . PRO A 1 106 ? -2.085 3.634 -17.248 1.00 89.31 106 PRO A C 1
ATOM 886 O O . PRO A 1 106 ? -2.930 4.036 -16.455 1.00 89.31 106 PRO A O 1
ATOM 889 N N . ASP A 1 107 ? -2.335 2.640 -18.106 1.00 91.44 107 ASP A N 1
ATOM 890 C CA . ASP A 1 107 ? -3.649 1.988 -18.233 1.00 91.44 107 ASP A CA 1
ATOM 891 C C . ASP A 1 107 ? -4.103 1.308 -16.934 1.00 91.44 107 ASP A C 1
ATOM 893 O O . ASP A 1 107 ? -5.288 1.280 -16.607 1.00 91.44 107 ASP A O 1
ATOM 897 N N . VAL A 1 108 ? -3.158 0.751 -16.174 1.00 90.81 108 VAL A N 1
ATOM 898 C CA . VAL A 1 108 ? -3.448 0.090 -14.895 1.00 90.81 108 VAL A CA 1
ATOM 899 C C . VAL A 1 108 ? -3.860 1.127 -13.863 1.00 90.81 108 VAL A C 1
ATOM 901 O O . VAL A 1 108 ? -4.821 0.913 -13.131 1.00 90.81 108 VAL A O 1
ATOM 904 N N . ILE A 1 109 ? -3.183 2.275 -13.851 1.00 91.56 109 ILE A N 1
ATOM 905 C CA . ILE A 1 109 ? -3.509 3.395 -12.969 1.00 91.56 109 ILE A CA 1
ATOM 906 C C . ILE A 1 109 ? -4.870 3.999 -13.324 1.00 91.56 109 ILE A C 1
ATOM 908 O O . ILE A 1 109 ? -5.665 4.248 -12.422 1.00 91.56 109 ILE A O 1
ATOM 912 N N . ALA A 1 110 ? -5.180 4.160 -14.614 1.00 90.38 110 ALA A N 1
ATOM 913 C CA . ALA A 1 110 ? -6.494 4.618 -15.065 1.00 90.38 110 ALA A CA 1
ATOM 914 C C . ALA A 1 110 ? -7.622 3.706 -14.548 1.00 90.38 110 ALA A C 1
ATOM 916 O O . ALA A 1 110 ? -8.582 4.189 -13.953 1.00 90.38 110 ALA A O 1
ATOM 917 N N . ARG A 1 111 ? -7.453 2.381 -14.645 1.00 89.69 111 ARG A N 1
ATOM 918 C CA . ARG A 1 111 ? -8.426 1.409 -14.112 1.00 89.69 111 ARG A CA 1
ATOM 919 C C . ARG A 1 111 ? -8.609 1.491 -12.597 1.00 89.69 111 ARG A C 1
ATOM 921 O O . ARG A 1 111 ? -9.696 1.201 -12.105 1.00 89.69 111 ARG A O 1
ATOM 928 N N . LEU A 1 112 ? -7.565 1.852 -11.846 1.00 88.06 112 LEU A N 1
ATOM 929 C CA . LEU A 1 112 ? -7.675 2.035 -10.395 1.00 8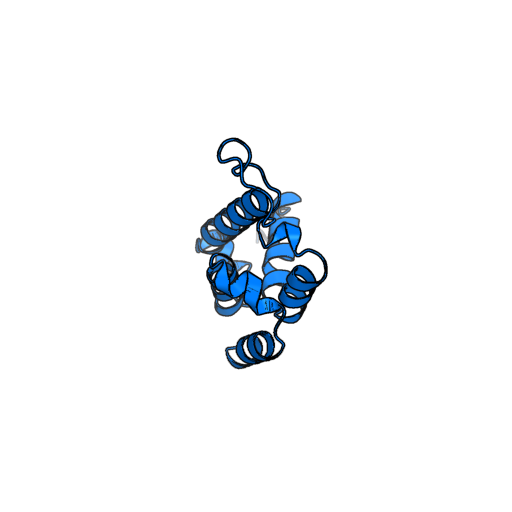8.06 112 LEU A CA 1
ATOM 930 C C . LEU A 1 112 ? -8.544 3.247 -10.042 1.00 88.06 112 LEU A C 1
ATOM 932 O O . LEU A 1 112 ? -9.296 3.161 -9.078 1.00 88.06 112 LEU A O 1
ATOM 936 N N . PHE A 1 113 ? -8.490 4.322 -10.836 1.00 85.56 113 PHE A N 1
ATOM 937 C CA . PHE A 1 113 ? -9.360 5.492 -10.669 1.00 85.56 113 PHE A CA 1
ATOM 938 C C . PHE A 1 113 ? -10.818 5.221 -11.044 1.00 85.56 113 PHE A C 1
ATOM 940 O O . PHE A 1 113 ? -11.719 5.785 -10.438 1.00 85.56 113 PHE A O 1
ATOM 947 N N . GLU A 1 114 ? -11.060 4.359 -12.030 1.00 81.62 114 GLU A N 1
ATOM 948 C CA . GLU A 1 114 ? -12.414 4.019 -12.489 1.00 81.62 114 GLU A CA 1
ATOM 949 C C . GLU A 1 114 ? -13.200 3.138 -11.508 1.00 81.62 114 GLU A C 1
ATOM 951 O O . GLU A 1 114 ? -14.395 2.937 -11.701 1.00 81.62 114 GLU A O 1
ATOM 956 N N . THR A 1 115 ? -12.545 2.566 -10.493 1.00 67.25 115 THR A N 1
ATOM 957 C CA . THR A 1 115 ? -13.204 1.643 -9.557 1.00 67.25 115 THR A CA 1
ATOM 958 C C . THR A 1 115 ? -13.535 2.258 -8.186 1.00 67.25 115 THR A C 1
ATOM 960 O O . THR A 1 115 ? -13.730 1.498 -7.234 1.00 67.25 115 THR A O 1
ATOM 963 N N . ASP A 1 116 ? -13.550 3.587 -8.067 1.00 55.00 116 ASP A N 1
ATOM 964 C CA . ASP A 1 116 ? -14.003 4.294 -6.854 1.00 55.00 116 ASP A CA 1
ATOM 965 C C . ASP A 1 116 ? -15.524 4.542 -6.873 1.00 55.00 116 ASP A C 1
ATOM 967 O O . ASP A 1 116 ? -16.065 4.851 -7.962 1.00 55.00 116 ASP A O 1
#

Sequence (116 aa):
MDATKPPLVLSHRFTLELEFVLSLANPQYLQYLAVFYPHLLNKPATSRNVAEADDSDADRFARYLKYLYSYWRTPQYAQYLTHPGSTLRNLELLQQEQFRKDLIKPDVIARLFETD

Organism: NCBI:txid1182544

Radius of gyration: 16.73 Å; Cα contacts (8 Å, |Δi|>4): 85; chains: 1; bounding box: 42×35×50 Å